Protein AF-A0A921FA30-F1 (afdb_monomer_lite)

Foldseek 3Di:
DDPLLVLLLVCLLVPCLPPDDDPVRSVVCCVVPNDPSNVVSVVPDDPVSNVVSNVVSVCVSVVVVPD

Sequence (67 aa):
MNENQQKVYHWLVVTCGLEDACVADVTRHIWQLADTDTLTAYAKLTPVQRDEALYNAIVEVDGEKVF

Organism: NCBI:txid89059

Radius of gyration: 11.15 Å; chains: 1; bounding box: 30×22×24 Å

pLDDT: mean 78.2, std 13.32, range [37.12, 92.06]

Secondary structure (DSSP, 8-state):
--HHHHHHHHHHHHH---TT--HHHHHHHHHHH--HHHHHHHHHS-HHHHHHHHHHHHHHHHHGGG-

Structure (mmCIF, N/CA/C/O backbone):
data_AF-A0A921FA30-F1
#
_entry.id   AF-A0A921FA30-F1
#
loop_
_atom_site.group_PDB
_atom_site.id
_atom_site.type_symbol
_atom_site.label_atom_id
_atom_site.label_alt_id
_atom_site.label_comp_id
_atom_site.label_asym_id
_atom_site.label_entity_id
_atom_site.label_seq_id
_atom_site.pdbx_PDB_ins_code
_atom_site.Cartn_x
_atom_site.Cartn_y
_atom_site.Cartn_z
_atom_site.occupancy
_atom_site.B_iso_or_equiv
_atom_site.auth_seq_id
_atom_site.auth_comp_id
_atom_site.auth_asym_id
_atom_site.auth_atom_id
_atom_site.pdbx_PDB_model_num
ATOM 1 N N . MET A 1 1 ? 6.597 -6.076 9.250 1.00 80.12 1 MET A N 1
ATOM 2 C CA . MET A 1 1 ? 5.361 -5.366 8.861 1.00 80.12 1 MET A CA 1
ATOM 3 C C . MET A 1 1 ? 4.192 -5.854 9.697 1.00 80.12 1 MET A C 1
ATOM 5 O O . MET A 1 1 ? 4.108 -7.049 9.949 1.00 80.12 1 MET A O 1
ATOM 9 N N . ASN A 1 2 ? 3.315 -4.946 10.128 1.00 90.31 2 ASN A N 1
ATOM 10 C CA . ASN A 1 2 ? 2.023 -5.291 10.731 1.00 90.31 2 ASN A CA 1
ATOM 11 C C . ASN A 1 2 ? 0.962 -5.625 9.658 1.00 90.31 2 ASN A C 1
ATOM 13 O O . ASN A 1 2 ? 1.195 -5.411 8.469 1.00 90.31 2 ASN A O 1
ATOM 17 N N . GLU A 1 3 ? -0.207 -6.122 10.072 1.00 91.31 3 GLU A N 1
ATOM 18 C CA . GLU A 1 3 ? -1.272 -6.572 9.156 1.00 91.31 3 GLU A CA 1
ATOM 19 C C . GLU A 1 3 ? -1.742 -5.470 8.187 1.00 91.31 3 GLU A C 1
ATOM 21 O O . GLU A 1 3 ? -1.947 -5.722 7.000 1.00 91.31 3 GLU A O 1
ATOM 26 N N . ASN A 1 4 ? -1.866 -4.225 8.660 1.00 89.19 4 ASN A N 1
ATOM 27 C CA . ASN A 1 4 ? -2.259 -3.105 7.803 1.00 89.19 4 ASN A CA 1
ATOM 28 C C . ASN A 1 4 ? -1.148 -2.753 6.800 1.00 89.19 4 ASN A C 1
ATOM 30 O O . ASN A 1 4 ? -1.446 -2.440 5.650 1.00 89.19 4 ASN A O 1
ATOM 34 N N . GLN A 1 5 ? 0.125 -2.837 7.208 1.00 87.31 5 GLN A N 1
ATOM 35 C CA . GLN A 1 5 ? 1.261 -2.625 6.308 1.00 87.31 5 GLN A CA 1
ATOM 36 C C . GLN A 1 5 ? 1.297 -3.694 5.221 1.00 87.31 5 GLN A C 1
ATOM 38 O O . GLN A 1 5 ? 1.498 -3.343 4.069 1.00 87.31 5 GLN A O 1
ATOM 43 N N . GLN A 1 6 ? 1.056 -4.964 5.564 1.00 88.69 6 GLN A N 1
ATOM 44 C CA . GLN A 1 6 ? 1.026 -6.060 4.590 1.00 88.69 6 GLN A CA 1
ATOM 45 C C . GLN A 1 6 ? -0.074 -5.875 3.546 1.00 88.69 6 GLN A C 1
ATOM 47 O O . GLN A 1 6 ? 0.192 -6.054 2.365 1.00 88.69 6 GLN A O 1
ATOM 52 N N . LYS A 1 7 ? -1.286 -5.474 3.951 1.00 87.94 7 LYS A N 1
ATOM 53 C CA . LYS A 1 7 ? -2.392 -5.223 3.008 1.00 87.94 7 LYS A CA 1
ATOM 54 C C . LYS A 1 7 ? -2.045 -4.127 2.004 1.00 87.94 7 LYS A C 1
ATOM 56 O O . LYS A 1 7 ? -2.180 -4.331 0.803 1.00 87.94 7 LYS A O 1
ATOM 61 N N . VAL A 1 8 ? -1.536 -2.997 2.500 1.00 85.25 8 VAL A N 1
ATOM 62 C CA . VAL A 1 8 ? -1.109 -1.880 1.646 1.00 85.25 8 VAL A CA 1
ATOM 63 C C . VAL A 1 8 ? 0.055 -2.297 0.752 1.00 85.25 8 VAL A C 1
ATOM 65 O O . VAL A 1 8 ? 0.015 -2.045 -0.443 1.00 85.25 8 VAL A O 1
ATOM 68 N N . TYR A 1 9 ? 1.062 -2.971 1.299 1.00 87.06 9 TYR A N 1
ATOM 69 C CA . TYR A 1 9 ? 2.218 -3.444 0.542 1.00 87.06 9 TYR A CA 1
ATOM 70 C C . TYR A 1 9 ? 1.833 -4.440 -0.561 1.00 87.06 9 TYR A C 1
ATOM 72 O O . TYR A 1 9 ? 2.265 -4.264 -1.692 1.00 87.06 9 TYR A O 1
ATOM 80 N N . HIS A 1 10 ? 0.974 -5.426 -0.290 1.00 86.06 10 HIS A N 1
ATOM 81 C CA . HIS A 1 10 ? 0.528 -6.369 -1.319 1.00 86.06 10 HIS A CA 1
ATOM 82 C C . HIS A 1 10 ? -0.249 -5.667 -2.428 1.00 86.06 10 HIS A C 1
ATOM 84 O O . HIS A 1 10 ? -0.026 -5.947 -3.604 1.00 86.06 10 HIS A O 1
ATOM 90 N N . TRP A 1 11 ? -1.130 -4.731 -2.068 1.00 86.44 11 TRP A N 1
ATOM 91 C CA . TRP A 1 11 ? -1.829 -3.925 -3.060 1.00 86.44 11 TRP A CA 1
ATOM 92 C C . TRP A 1 11 ? -0.844 -3.106 -3.899 1.00 86.44 11 TRP A C 1
ATOM 94 O O . TRP A 1 11 ? -0.961 -3.080 -5.121 1.00 86.44 11 TRP A O 1
ATOM 104 N N . LEU A 1 12 ? 0.159 -2.493 -3.264 1.00 83.00 12 LEU A N 1
ATOM 105 C CA . LEU A 1 12 ? 1.209 -1.740 -3.945 1.00 83.00 12 LEU A CA 1
ATOM 106 C C . LEU A 1 12 ? 2.009 -2.620 -4.905 1.00 83.00 12 LEU A C 1
ATOM 108 O O . LEU A 1 12 ? 2.114 -2.258 -6.063 1.00 83.00 12 LEU A O 1
ATOM 112 N N . VAL A 1 13 ? 2.502 -3.786 -4.490 1.00 80.88 13 VAL A N 1
ATOM 113 C CA . VAL A 1 13 ? 3.260 -4.693 -5.374 1.00 80.88 13 VAL A CA 1
ATOM 114 C C . VAL A 1 13 ? 2.421 -5.142 -6.580 1.00 80.88 13 VAL A C 1
ATOM 116 O O . VAL A 1 13 ? 2.919 -5.194 -7.699 1.00 80.88 13 VAL A O 1
ATOM 119 N N . VAL A 1 14 ? 1.125 -5.414 -6.386 1.00 78.75 14 VAL A N 1
ATOM 120 C CA . VAL A 1 14 ? 0.231 -5.879 -7.464 1.00 78.75 14 VAL A CA 1
ATOM 121 C C . VAL A 1 14 ? -0.171 -4.761 -8.432 1.00 78.75 14 VAL A C 1
ATOM 123 O O . VAL A 1 14 ? -0.376 -5.017 -9.618 1.00 78.75 14 VAL A O 1
ATOM 126 N N . THR A 1 15 ? -0.340 -3.530 -7.946 1.00 70.31 15 THR A N 1
ATOM 127 C CA . THR A 1 15 ? -0.889 -2.416 -8.745 1.00 70.31 15 THR A CA 1
ATOM 128 C C . THR A 1 15 ? 0.170 -1.441 -9.231 1.00 7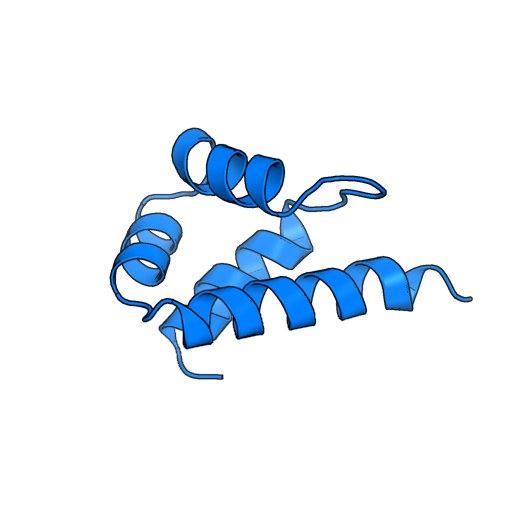0.31 15 THR A C 1
ATOM 130 O O . THR A 1 15 ? 0.039 -0.865 -10.311 1.00 70.31 15 THR A O 1
ATOM 133 N N . CYS A 1 16 ? 1.233 -1.263 -8.457 1.00 64.94 16 CYS A N 1
ATOM 134 C CA . CYS A 1 16 ? 2.366 -0.433 -8.804 1.00 64.94 16 CYS A CA 1
ATOM 135 C C . CYS A 1 16 ? 3.393 -1.286 -9.548 1.00 64.94 16 CYS A C 1
ATOM 137 O O . CYS A 1 16 ? 4.505 -1.462 -9.078 1.00 64.94 16 CYS A O 1
ATOM 139 N N . GLY A 1 17 ? 3.075 -1.702 -10.777 1.00 57.06 17 GLY A N 1
ATOM 140 C CA . GLY A 1 17 ? 4.096 -1.978 -11.803 1.00 57.06 17 GLY A CA 1
ATOM 141 C C . GLY A 1 17 ? 4.791 -0.687 -12.268 1.00 57.06 17 GLY A C 1
ATOM 142 O O . GLY A 1 17 ? 5.093 -0.520 -13.446 1.00 57.06 17 GLY A O 1
ATOM 143 N N . LEU A 1 18 ? 4.932 0.286 -11.367 1.00 54.84 18 LEU A N 1
ATOM 144 C CA . LEU A 1 18 ? 5.266 1.667 -11.662 1.00 54.84 18 LEU A CA 1
ATOM 145 C C . LEU A 1 18 ? 6.774 1.835 -11.603 1.00 54.84 18 LEU A C 1
ATOM 147 O O . LEU A 1 18 ? 7.337 2.423 -10.686 1.00 54.84 18 LEU A O 1
ATOM 151 N N . GLU A 1 19 ? 7.402 1.322 -12.648 1.00 51.62 19 GLU A N 1
ATOM 152 C CA . GLU A 1 19 ? 8.596 1.940 -13.194 1.00 51.62 19 GLU A CA 1
ATOM 153 C C . GLU A 1 19 ? 8.313 3.455 -13.297 1.00 51.62 19 GLU A C 1
ATOM 155 O O . GLU A 1 19 ? 7.409 3.868 -14.021 1.00 51.62 19 GLU A O 1
ATOM 160 N N . ASP A 1 20 ? 9.019 4.270 -12.508 1.00 54.03 20 ASP A N 1
ATOM 161 C CA . ASP A 1 20 ? 9.015 5.744 -12.581 1.00 54.03 20 ASP A CA 1
ATOM 162 C C . ASP A 1 20 ? 7.888 6.537 -11.860 1.00 54.03 20 ASP A C 1
ATOM 164 O O . ASP A 1 20 ? 7.798 7.756 -12.027 1.00 54.03 20 ASP A O 1
ATOM 168 N N . ALA A 1 21 ? 7.039 5.934 -11.006 1.00 60.53 21 ALA A N 1
ATOM 169 C CA . ALA A 1 21 ? 6.076 6.736 -10.224 1.00 60.53 21 ALA A CA 1
ATOM 170 C C . ALA A 1 21 ? 6.678 7.331 -8.945 1.00 60.53 21 ALA A C 1
ATOM 172 O O . ALA A 1 21 ? 7.170 6.629 -8.062 1.00 60.53 21 ALA A O 1
ATOM 173 N N . CYS A 1 22 ? 6.532 8.646 -8.784 1.00 64.88 22 CYS A N 1
ATOM 174 C CA . CYS A 1 22 ? 6.864 9.335 -7.542 1.00 64.88 22 CYS A CA 1
ATOM 175 C C . CYS A 1 22 ? 5.930 8.895 -6.393 1.00 64.88 22 CYS A C 1
ATOM 177 O O . CYS A 1 22 ? 4.761 8.571 -6.608 1.00 64.88 22 CYS A O 1
ATOM 179 N N . VAL A 1 23 ? 6.399 8.972 -5.141 1.00 64.81 23 VAL A N 1
ATOM 180 C CA . VAL A 1 23 ? 5.605 8.699 -3.917 1.00 64.81 23 VAL A CA 1
ATOM 181 C C . VAL A 1 23 ? 4.264 9.451 -3.910 1.00 64.81 23 VAL A C 1
ATOM 183 O O . VAL A 1 23 ? 3.249 8.937 -3.427 1.00 64.81 23 VAL A O 1
ATOM 186 N N . ALA A 1 24 ? 4.234 10.660 -4.478 1.00 68.00 24 ALA A N 1
ATOM 187 C CA . ALA A 1 24 ? 3.016 11.452 -4.626 1.00 68.00 24 ALA A CA 1
ATOM 188 C C . ALA A 1 24 ? 1.991 10.796 -5.570 1.00 68.00 24 ALA A C 1
ATOM 190 O O . ALA A 1 24 ? 0.795 10.792 -5.269 1.00 68.00 24 ALA A O 1
ATOM 191 N N . ASP A 1 25 ? 2.448 10.196 -6.672 1.00 72.94 25 ASP A N 1
ATOM 192 C CA . ASP A 1 25 ? 1.590 9.469 -7.606 1.00 72.94 25 ASP A CA 1
ATOM 193 C C . ASP A 1 25 ? 1.070 8.179 -6.993 1.00 72.94 25 ASP A C 1
ATOM 195 O O . ASP A 1 25 ? -0.114 7.888 -7.120 1.00 72.94 25 ASP A O 1
ATOM 199 N N . VAL A 1 26 ? 1.906 7.440 -6.265 1.00 73.88 26 VAL A N 1
ATOM 200 C CA . VAL A 1 26 ? 1.471 6.235 -5.545 1.00 73.88 26 VAL A CA 1
ATOM 201 C C . VAL A 1 26 ? 0.402 6.582 -4.510 1.00 73.88 26 VAL A C 1
ATOM 203 O O . VAL A 1 26 ? -0.650 5.949 -4.454 1.00 73.88 26 VAL A O 1
ATOM 206 N N . THR A 1 27 ? 0.613 7.650 -3.740 1.00 74.31 27 THR A N 1
ATOM 207 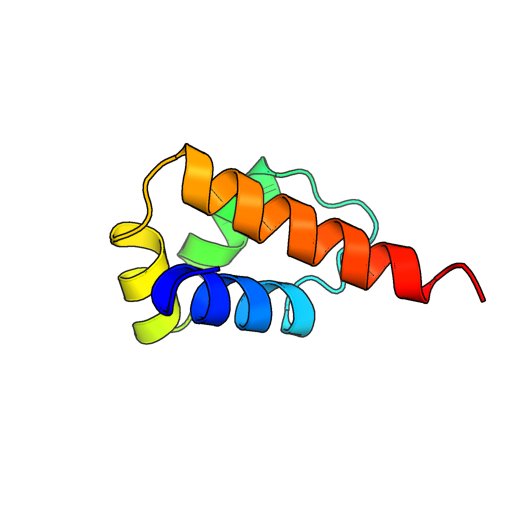C CA . THR A 1 27 ? -0.369 8.115 -2.751 1.00 74.31 27 THR A CA 1
ATOM 208 C C . THR A 1 27 ? -1.685 8.509 -3.421 1.00 74.31 27 THR A C 1
ATOM 210 O O . THR A 1 27 ? -2.755 8.123 -2.954 1.00 74.31 27 THR A O 1
ATOM 213 N N . ARG A 1 28 ? -1.633 9.233 -4.546 1.00 78.50 28 ARG A N 1
ATOM 214 C CA . ARG A 1 28 ? -2.825 9.578 -5.333 1.00 78.50 28 ARG A CA 1
ATOM 215 C C . ARG A 1 28 ? -3.534 8.333 -5.876 1.00 78.50 28 ARG A C 1
ATOM 217 O O . ARG A 1 28 ? -4.759 8.274 -5.803 1.00 78.50 28 ARG A O 1
ATOM 224 N N . HIS A 1 29 ? -2.795 7.347 -6.383 1.00 79.50 29 HIS A N 1
ATOM 225 C CA . HIS A 1 29 ? -3.363 6.093 -6.879 1.00 79.50 29 HIS A CA 1
ATOM 226 C C . HIS A 1 29 ? -4.044 5.294 -5.772 1.00 79.50 29 HIS A C 1
ATOM 228 O O . HIS A 1 29 ? -5.128 4.777 -6.016 1.00 79.50 29 HIS A O 1
ATOM 234 N N . ILE A 1 30 ? -3.492 5.262 -4.554 1.00 82.81 30 ILE A N 1
ATOM 235 C CA . ILE A 1 30 ? -4.175 4.651 -3.404 1.00 82.81 30 ILE A CA 1
ATOM 236 C C . ILE A 1 30 ? -5.549 5.302 -3.220 1.00 82.81 30 ILE A C 1
ATOM 238 O O . ILE A 1 30 ? -6.560 4.613 -3.222 1.00 82.81 30 ILE A O 1
ATOM 242 N N . TRP A 1 31 ? -5.622 6.633 -3.149 1.00 80.25 31 TRP A N 1
ATOM 243 C CA . TRP A 1 31 ? -6.902 7.325 -2.949 1.00 80.25 31 TRP A CA 1
ATOM 244 C C . TRP A 1 31 ? -7.913 7.142 -4.087 1.00 80.25 31 TRP A C 1
ATOM 246 O O . TRP A 1 31 ? -9.112 7.276 -3.853 1.00 80.25 31 TRP A O 1
ATOM 256 N N . GLN A 1 32 ? -7.450 6.878 -5.310 1.00 81.94 32 GLN A N 1
ATOM 257 C CA . GLN A 1 32 ? -8.303 6.790 -6.498 1.00 81.94 32 GLN A CA 1
ATOM 258 C C . GLN A 1 32 ? -8.695 5.358 -6.874 1.00 81.94 32 GLN A C 1
ATOM 260 O O . GLN A 1 32 ? -9.766 5.165 -7.445 1.00 81.94 32 GLN A O 1
ATOM 265 N N . LEU A 1 33 ? -7.832 4.377 -6.600 1.00 83.19 33 LEU A N 1
ATOM 266 C CA . LEU A 1 33 ? -7.927 3.021 -7.146 1.00 83.19 33 LEU A CA 1
ATOM 267 C C . LEU A 1 33 ? -7.910 1.924 -6.080 1.00 83.19 33 LEU A C 1
ATOM 269 O O . LEU A 1 33 ? -8.230 0.781 -6.407 1.00 83.19 33 LEU A O 1
ATOM 273 N N . ALA A 1 34 ? -7.515 2.222 -4.839 1.00 85.06 34 ALA A N 1
ATOM 274 C CA . ALA A 1 34 ? -7.477 1.196 -3.809 1.00 85.06 34 ALA A CA 1
ATOM 275 C C . ALA A 1 34 ? -8.891 0.777 -3.397 1.00 85.06 34 ALA A C 1
ATOM 277 O O . ALA A 1 34 ? -9.812 1.592 -3.290 1.00 85.06 34 ALA A O 1
ATOM 278 N N . ASP A 1 35 ? -9.050 -0.519 -3.147 1.00 88.56 35 ASP A N 1
ATOM 279 C CA . ASP A 1 35 ? -10.274 -1.064 -2.587 1.00 88.56 35 ASP A CA 1
ATOM 280 C C . ASP A 1 35 ? -10.490 -0.560 -1.147 1.00 88.56 35 ASP A C 1
ATOM 282 O O . ASP A 1 35 ? -9.590 -0.029 -0.485 1.00 88.56 35 ASP A O 1
ATOM 286 N N . THR A 1 36 ? -11.716 -0.718 -0.648 1.00 88.94 36 THR A N 1
ATOM 287 C CA . THR A 1 36 ? -12.108 -0.209 0.671 1.00 88.94 36 THR A CA 1
ATOM 288 C C . THR A 1 36 ? -11.280 -0.799 1.815 1.00 88.94 36 THR A C 1
ATOM 290 O O . THR A 1 36 ? -11.010 -0.086 2.788 1.00 88.94 36 THR A O 1
ATOM 293 N N . ASP A 1 37 ? -10.828 -2.050 1.708 1.00 89.69 37 ASP A N 1
ATOM 294 C CA . ASP A 1 37 ? -10.016 -2.686 2.746 1.00 89.69 37 ASP A CA 1
ATOM 295 C C . ASP A 1 37 ? -8.599 -2.111 2.752 1.00 89.69 37 ASP A C 1
ATOM 297 O O . ASP A 1 37 ? -8.075 -1.768 3.818 1.00 89.69 37 ASP A O 1
ATOM 301 N N . THR A 1 38 ? -8.011 -1.908 1.574 1.00 88.31 38 THR A N 1
ATOM 302 C CA . THR A 1 38 ? -6.701 -1.267 1.416 1.00 88.31 38 THR A CA 1
ATOM 303 C C . THR A 1 38 ? -6.720 0.190 1.886 1.00 88.31 38 THR A C 1
ATOM 305 O O . THR A 1 38 ? -5.833 0.605 2.637 1.00 88.31 38 THR A O 1
ATOM 308 N N . LEU A 1 39 ? -7.755 0.964 1.540 1.00 88.69 39 LEU A N 1
ATOM 309 C CA . LEU A 1 39 ? -7.930 2.339 2.030 1.00 88.69 39 LEU A CA 1
ATOM 310 C C . LEU A 1 39 ? -8.064 2.389 3.556 1.00 88.69 39 LEU A C 1
ATOM 312 O O . LEU A 1 39 ? -7.452 3.229 4.221 1.00 88.69 39 LEU A O 1
ATOM 316 N N . THR A 1 40 ? -8.834 1.462 4.127 1.00 91.00 40 THR A N 1
ATOM 317 C CA . THR A 1 40 ? -9.019 1.358 5.578 1.00 91.00 40 THR A CA 1
ATOM 318 C C . THR A 1 40 ? -7.716 0.982 6.282 1.00 91.00 40 THR A C 1
ATOM 320 O O . THR A 1 40 ? -7.409 1.526 7.346 1.00 91.00 40 THR A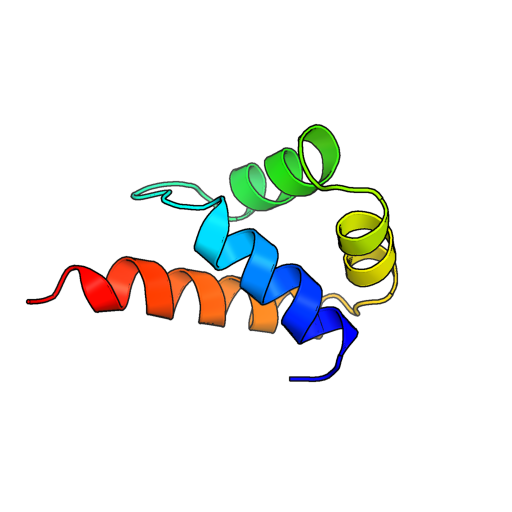 O 1
ATOM 323 N N . ALA A 1 41 ? -6.933 0.073 5.700 1.00 90.19 41 ALA A N 1
ATOM 324 C CA . ALA A 1 41 ? -5.613 -0.284 6.202 1.00 90.19 41 ALA A CA 1
ATOM 325 C C . ALA A 1 41 ? -4.662 0.921 6.143 1.00 90.19 41 ALA A C 1
ATOM 327 O O . ALA A 1 41 ? -4.049 1.255 7.155 1.00 90.19 41 ALA A O 1
ATOM 328 N N . TYR A 1 42 ? -4.614 1.634 5.013 1.00 88.75 42 TYR A N 1
ATOM 329 C CA . TYR A 1 42 ? -3.775 2.818 4.818 1.00 88.75 42 TYR A CA 1
ATOM 330 C C . TYR A 1 42 ? -4.086 3.940 5.821 1.00 88.75 42 TYR A C 1
ATOM 332 O O . TYR A 1 42 ? -3.176 4.531 6.415 1.00 88.75 42 TYR A O 1
ATOM 340 N N . ALA A 1 43 ? -5.372 4.198 6.083 1.00 89.31 43 ALA A N 1
ATOM 341 C CA . ALA A 1 43 ? -5.812 5.201 7.051 1.00 89.31 43 ALA A CA 1
ATOM 342 C C . ALA A 1 43 ? -5.358 4.893 8.491 1.00 89.31 43 ALA A C 1
ATOM 344 O O . ALA A 1 43 ? -5.121 5.821 9.262 1.00 89.31 43 ALA A O 1
ATOM 345 N N . LYS A 1 44 ? -5.186 3.610 8.842 1.00 91.88 44 LYS A N 1
ATOM 346 C CA . LYS A 1 44 ? -4.732 3.156 10.170 1.00 91.88 44 LYS A CA 1
ATOM 347 C C . LYS A 1 44 ? -3.212 3.192 10.354 1.00 91.88 44 LYS A C 1
ATOM 349 O O . LYS A 1 44 ? -2.746 3.025 11.479 1.00 91.88 44 LYS A O 1
ATOM 354 N N . LEU A 1 45 ? -2.443 3.375 9.282 1.00 90.44 45 LEU A N 1
ATOM 355 C CA . LEU A 1 45 ? -0.984 3.448 9.351 1.00 90.44 45 LEU A CA 1
ATOM 356 C C . LEU A 1 45 ? -0.510 4.832 9.797 1.00 90.44 45 LEU A C 1
ATOM 358 O O . LEU A 1 45 ? -1.038 5.856 9.353 1.00 90.44 45 LEU A O 1
ATOM 362 N N . THR A 1 46 ? 0.537 4.860 10.623 1.00 92.06 46 THR A N 1
ATOM 363 C CA . THR A 1 46 ? 1.296 6.089 10.892 1.00 92.06 46 THR A CA 1
ATOM 364 C C . THR A 1 46 ? 2.109 6.497 9.655 1.00 92.06 46 THR A C 1
ATOM 366 O O . THR A 1 46 ? 2.369 5.649 8.800 1.00 92.06 46 THR A O 1
ATOM 369 N N . PRO A 1 47 ? 2.558 7.763 9.542 1.00 88.44 47 PRO A N 1
ATOM 370 C CA . PRO A 1 47 ? 3.388 8.199 8.415 1.00 88.44 47 PRO A CA 1
ATOM 371 C C . PRO A 1 47 ? 4.610 7.298 8.181 1.00 88.44 47 PRO A C 1
ATOM 373 O O . PRO A 1 47 ? 4.789 6.794 7.081 1.00 88.44 47 PRO A O 1
ATOM 376 N N . VAL A 1 48 ? 5.350 6.968 9.246 1.00 90.38 48 VAL A N 1
ATOM 377 C CA . VAL A 1 48 ? 6.521 6.073 9.176 1.00 90.38 48 VAL A CA 1
ATOM 378 C C . VAL A 1 48 ? 6.148 4.691 8.633 1.00 90.38 48 VAL A C 1
ATOM 380 O O . VAL A 1 48 ? 6.847 4.139 7.794 1.00 90.38 48 VAL A O 1
ATOM 383 N N . GLN A 1 49 ? 5.017 4.132 9.068 1.00 89.19 49 GLN A N 1
ATOM 384 C CA . GLN A 1 49 ? 4.582 2.815 8.604 1.00 89.19 49 GLN A CA 1
ATOM 385 C C . GLN A 1 49 ? 4.147 2.810 7.136 1.00 89.19 49 GLN A C 1
ATOM 387 O O . GLN A 1 49 ? 4.264 1.772 6.483 1.00 89.19 49 GLN A O 1
ATOM 392 N N . ARG A 1 50 ? 3.622 3.937 6.635 1.00 87.38 50 ARG A N 1
ATOM 393 C CA . ARG A 1 50 ? 3.293 4.117 5.214 1.00 87.38 50 ARG A CA 1
ATOM 394 C C . ARG A 1 50 ? 4.566 4.177 4.385 1.00 87.38 50 ARG A C 1
ATOM 396 O O . ARG A 1 50 ? 4.653 3.452 3.401 1.00 87.38 50 ARG A O 1
ATOM 403 N N . ASP A 1 51 ? 5.546 4.962 4.824 1.00 85.19 51 ASP A N 1
ATOM 404 C CA . ASP A 1 51 ? 6.837 5.094 4.145 1.00 85.19 51 ASP A CA 1
ATOM 405 C C . ASP A 1 51 ? 7.566 3.746 4.077 1.00 85.19 51 ASP A C 1
ATOM 407 O O . ASP A 1 51 ? 8.046 3.361 3.015 1.00 85.19 51 ASP A O 1
ATOM 411 N N . GLU A 1 52 ? 7.564 2.968 5.166 1.00 87.19 52 GLU A N 1
ATOM 412 C CA . GLU A 1 52 ? 8.097 1.600 5.170 1.00 87.19 52 GLU A CA 1
ATOM 413 C C . GLU A 1 52 ? 7.363 0.676 4.187 1.00 87.19 52 GLU A C 1
ATOM 415 O O . GLU A 1 52 ? 7.995 -0.143 3.521 1.00 87.19 52 GLU A O 1
ATOM 420 N N . ALA A 1 53 ? 6.031 0.764 4.097 1.00 86.50 53 ALA A N 1
ATOM 421 C CA . ALA A 1 53 ? 5.255 -0.072 3.182 1.00 86.50 53 ALA A CA 1
ATOM 422 C C . ALA A 1 53 ? 5.513 0.282 1.713 1.00 86.50 53 ALA A C 1
ATOM 424 O O . ALA A 1 53 ? 5.677 -0.618 0.892 1.00 86.50 53 ALA A O 1
ATOM 425 N N . LEU A 1 54 ? 5.611 1.577 1.407 1.00 82.62 54 LEU A N 1
ATOM 426 C CA . LEU A 1 54 ? 5.977 2.083 0.087 1.00 82.62 54 LEU A CA 1
ATOM 427 C C . LEU A 1 54 ? 7.401 1.691 -0.301 1.00 82.62 54 LEU A C 1
ATOM 429 O O . LEU A 1 54 ? 7.602 1.150 -1.381 1.00 82.62 54 LEU A O 1
ATOM 433 N N . TYR A 1 55 ? 8.378 1.931 0.575 1.00 81.50 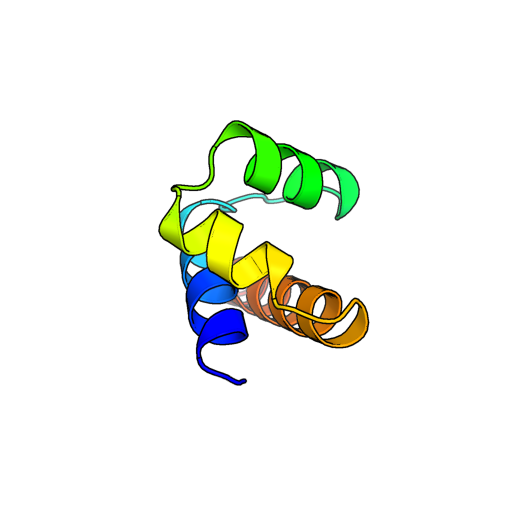55 TYR A N 1
ATOM 434 C CA . TYR A 1 55 ? 9.779 1.626 0.294 1.00 81.50 55 TYR A CA 1
ATOM 435 C C . TYR A 1 55 ? 9.981 0.137 0.004 1.00 81.50 55 TYR A C 1
ATOM 437 O O . TYR A 1 55 ? 10.605 -0.213 -0.992 1.00 81.50 55 TYR A O 1
ATOM 445 N N . ASN A 1 56 ? 9.403 -0.742 0.829 1.00 83.31 56 ASN A N 1
ATOM 446 C CA . ASN A 1 56 ? 9.506 -2.184 0.610 1.00 83.31 56 ASN A CA 1
ATOM 447 C C . ASN A 1 56 ? 8.829 -2.622 -0.698 1.00 83.31 56 ASN A C 1
ATOM 449 O O . ASN A 1 56 ? 9.378 -3.466 -1.396 1.00 83.31 56 ASN A O 1
ATOM 453 N N . ALA A 1 57 ? 7.682 -2.034 -1.057 1.00 81.19 57 ALA A N 1
ATOM 454 C CA . ALA A 1 57 ? 7.018 -2.341 -2.324 1.00 81.19 57 ALA A CA 1
ATOM 455 C C . ALA A 1 57 ? 7.848 -1.887 -3.539 1.00 81.19 57 ALA A C 1
ATOM 457 O O . ALA A 1 57 ? 7.974 -2.637 -4.499 1.00 81.19 57 ALA A O 1
ATOM 458 N N . ILE A 1 58 ? 8.454 -0.695 -3.481 1.00 76.00 58 ILE A N 1
ATOM 459 C CA . ILE A 1 58 ? 9.329 -0.175 -4.546 1.00 76.00 58 ILE A CA 1
ATOM 460 C C . ILE A 1 58 ? 10.561 -1.068 -4.714 1.00 76.00 58 ILE A C 1
ATOM 462 O O . ILE A 1 58 ? 10.876 -1.470 -5.829 1.00 76.00 58 ILE A O 1
ATOM 466 N N . VAL A 1 59 ? 11.236 -1.415 -3.611 1.00 78.19 59 VAL A N 1
ATOM 467 C CA . VAL A 1 59 ? 12.423 -2.286 -3.643 1.00 78.19 59 VAL A CA 1
ATOM 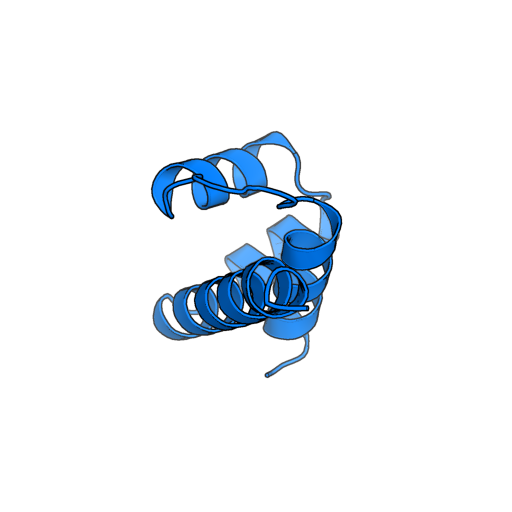468 C C . VAL A 1 59 ? 12.104 -3.653 -4.241 1.00 78.19 59 VAL A C 1
ATOM 470 O O . VAL A 1 59 ? 12.944 -4.208 -4.938 1.00 78.19 59 VAL A O 1
ATOM 473 N N . GLU A 1 60 ? 10.917 -4.200 -3.990 1.00 78.62 60 GLU A N 1
ATOM 474 C CA . GLU A 1 60 ? 10.515 -5.491 -4.547 1.00 78.62 60 GLU A CA 1
ATOM 475 C C . GLU A 1 60 ? 10.243 -5.421 -6.049 1.00 78.62 60 GLU A C 1
ATOM 477 O O . GLU A 1 60 ? 10.793 -6.214 -6.810 1.00 78.62 60 GLU A O 1
ATOM 482 N N . VAL A 1 61 ? 9.463 -4.428 -6.482 1.00 71.69 61 VAL A N 1
ATOM 483 C CA . VAL A 1 61 ? 9.097 -4.245 -7.893 1.00 71.69 61 VAL A CA 1
ATOM 484 C C . VAL A 1 61 ? 10.309 -3.873 -8.756 1.00 71.69 61 VAL A C 1
ATOM 486 O O . VAL A 1 61 ? 10.442 -4.371 -9.874 1.00 71.69 61 VAL A O 1
ATOM 489 N N . ASP A 1 62 ? 11.215 -3.024 -8.262 1.00 68.44 62 ASP A N 1
ATOM 490 C CA . ASP A 1 62 ? 12.449 -2.684 -8.984 1.00 68.44 62 ASP A CA 1
ATOM 491 C C . ASP A 1 62 ? 13.542 -3.750 -8.811 1.00 68.44 62 ASP A C 1
ATOM 493 O O . ASP A 1 62 ? 14.361 -3.950 -9.708 1.00 68.44 62 ASP A O 1
ATOM 497 N N . GLY A 1 63 ? 13.546 -4.476 -7.690 1.00 59.94 63 GLY A N 1
ATOM 498 C CA . GLY A 1 63 ? 14.464 -5.585 -7.432 1.00 59.94 63 GLY A CA 1
ATOM 499 C C . GLY A 1 63 ? 14.243 -6.782 -8.360 1.00 59.94 63 GLY A C 1
ATOM 500 O O . GLY A 1 63 ? 15.215 -7.435 -8.740 1.00 59.94 63 GLY A O 1
ATOM 501 N N . GLU A 1 64 ? 13.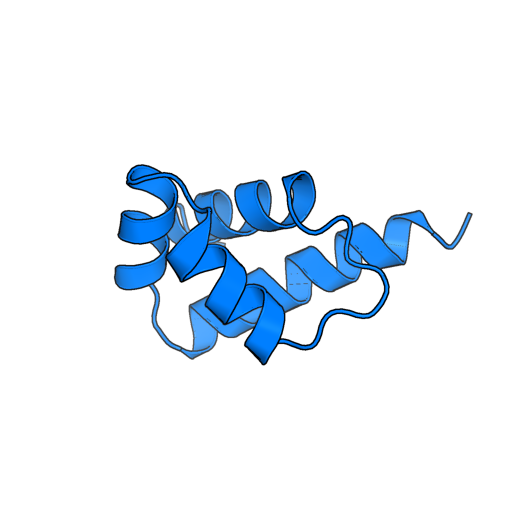003 -7.033 -8.796 1.00 54.25 64 GLU A N 1
ATOM 502 C CA . GLU A 1 64 ? 12.699 -8.042 -9.823 1.00 54.25 64 GLU A CA 1
ATOM 503 C C . GLU A 1 64 ? 13.249 -7.690 -11.219 1.00 54.25 64 GLU A C 1
ATOM 505 O O . GLU A 1 64 ? 13.397 -8.583 -12.049 1.00 54.25 64 GLU A O 1
ATOM 510 N N . LYS A 1 65 ? 13.624 -6.431 -11.492 1.00 48.47 65 LYS A N 1
ATOM 511 C CA . LYS A 1 65 ? 14.157 -6.005 -12.803 1.00 48.47 65 LYS A CA 1
ATOM 512 C C . LYS A 1 65 ? 15.672 -6.151 -12.954 1.00 48.47 65 LYS A C 1
ATOM 514 O O . LYS A 1 65 ? 16.214 -5.829 -14.010 1.00 48.47 65 LYS A O 1
ATOM 519 N N . VAL A 1 66 ? 16.376 -6.607 -11.916 1.00 40.53 66 VAL A N 1
ATOM 520 C CA . VAL A 1 66 ? 17.847 -6.750 -11.922 1.00 40.53 66 VAL A CA 1
ATOM 521 C C . VAL A 1 66 ? 18.306 -8.131 -12.443 1.00 40.53 66 VAL A C 1
ATOM 523 O O . VAL A 1 66 ? 19.485 -8.464 -12.335 1.00 40.53 66 VAL A O 1
ATOM 526 N N . PHE A 1 67 ? 17.424 -8.929 -13.058 1.00 37.12 67 PHE A N 1
ATOM 527 C CA . PHE A 1 67 ? 17.768 -10.234 -13.645 1.00 37.12 67 PHE A CA 1
ATOM 528 C C . PHE A 1 67 ? 17.379 -10.362 -15.118 1.00 37.12 67 PHE A C 1
ATOM 530 O O . PHE A 1 67 ? 16.214 -10.068 -15.460 1.00 37.12 67 PHE A O 1
#